Protein AF-A0A382AVG1-F1 (afdb_monomer_lite)

Secondary structure (DSSP, 8-state):
-HHHHHHHHHHHHHHHHHHHHHHHIIIIISHHHHHHHHHHTS------PPPPPPEE-TTS-EEE----

InterPro domains:
  IPR036138 Penicillin-binding protein, dimerisation domain superfamily [SSF56519] (41-68)
  IPR050515 Class D beta-lactamase/transpeptidase [PTHR30627] (1-68)

Foldseek 3Di:
DVVVVVVVVVVVVVVVVVVVVVVCCCCPVVVVVVVVVVVVPDPPPPPPDDFDDFDADPVRHTPDGDDD

Sequence (68 aa):
MRKRVLILSGIIVVIFSLLASRLWYLQVMEGEKYSDYARGNRIRLMPQPALRGIIYDRKGKVLAENRP

Organism: NCBI:txid408172

Radius of gyration: 31.62 Å; chains: 1; bounding box: 54×18×89 Å

pLDDT: mean 84.29, std 11.25, range [63.62, 98.38]

Structure (mmCIF, N/CA/C/O backbone):
data_AF-A0A382AVG1-F1
#
_entry.id   AF-A0A382AVG1-F1
#
loop_
_atom_site.group_PDB
_atom_site.id
_atom_site.type_symbol
_atom_site.label_atom_id
_atom_site.label_alt_id
_atom_site.label_comp_id
_atom_site.label_asym_id
_atom_site.label_entity_id
_atom_site.label_seq_id
_atom_site.pdbx_PDB_ins_code
_atom_site.Cartn_x
_atom_site.Cartn_y
_atom_site.Cartn_z
_atom_site.occupancy
_atom_site.B_iso_or_equiv
_atom_site.auth_seq_id
_atom_site.auth_comp_id
_atom_site.auth_asym_id
_atom_site.auth_atom_id
_atom_site.pdbx_PDB_model_num
ATOM 1 N N . MET A 1 1 ? -15.688 -9.880 34.278 1.00 63.62 1 MET A N 1
ATOM 2 C CA . MET A 1 1 ? -15.048 -10.320 33.013 1.00 63.62 1 MET A CA 1
ATOM 3 C C . MET A 1 1 ? -15.626 -9.660 31.756 1.00 63.62 1 MET A C 1
ATOM 5 O O . MET A 1 1 ? -14.840 -9.090 31.016 1.00 63.62 1 MET A O 1
ATOM 9 N N . ARG A 1 2 ? -16.954 -9.638 31.530 1.00 82.38 2 ARG A N 1
ATOM 10 C CA . ARG A 1 2 ? -17.579 -9.108 30.288 1.00 82.38 2 ARG A CA 1
ATOM 11 C C . ARG A 1 2 ? -17.157 -7.681 29.875 1.00 82.38 2 ARG A C 1
ATOM 13 O O . ARG A 1 2 ? -16.852 -7.463 28.711 1.00 82.38 2 ARG A O 1
ATOM 20 N N . LYS A 1 3 ? -17.059 -6.730 30.819 1.00 89.50 3 LYS A N 1
ATOM 21 C CA . LYS A 1 3 ? -16.625 -5.344 30.527 1.00 89.50 3 LYS A CA 1
ATOM 22 C C . LYS A 1 3 ? -15.178 -5.246 30.025 1.00 89.50 3 LYS A C 1
ATOM 24 O O . LYS A 1 3 ? -14.905 -4.475 29.120 1.00 89.50 3 LYS A O 1
ATOM 29 N N . ARG A 1 4 ? -14.260 -6.045 30.586 1.00 90.50 4 ARG A N 1
ATOM 30 C CA . ARG A 1 4 ? -12.847 -6.057 30.163 1.00 90.50 4 ARG A CA 1
ATOM 31 C C . ARG A 1 4 ? -12.704 -6.582 28.735 1.00 90.50 4 ARG A C 1
ATOM 33 O O . ARG A 1 4 ? -11.961 -6.003 27.958 1.00 90.50 4 ARG A O 1
ATOM 40 N N . VAL A 1 5 ? -13.463 -7.627 28.393 1.00 94.06 5 VAL A N 1
ATOM 41 C CA . VAL A 1 5 ? -13.498 -8.180 27.031 1.00 94.06 5 VAL A CA 1
ATOM 42 C C . VAL A 1 5 ? -14.043 -7.149 26.043 1.00 94.06 5 VAL A C 1
ATOM 44 O O . VAL A 1 5 ? -13.396 -6.901 25.040 1.00 94.06 5 VAL A O 1
ATOM 47 N N . LEU A 1 6 ? -15.154 -6.474 26.359 1.00 95.75 6 LEU A N 1
ATOM 48 C CA . LEU A 1 6 ? -15.707 -5.408 25.510 1.00 95.75 6 LEU A CA 1
ATOM 49 C C . LEU A 1 6 ? -14.716 -4.263 25.259 1.00 95.75 6 LEU A C 1
ATOM 51 O O . LEU A 1 6 ? -14.587 -3.807 24.127 1.00 95.75 6 LEU A O 1
ATOM 55 N N . ILE A 1 7 ? -13.996 -3.825 26.296 1.00 96.38 7 ILE A N 1
ATOM 56 C CA . ILE A 1 7 ? -12.977 -2.773 26.168 1.00 96.38 7 ILE A CA 1
ATOM 57 C C . ILE A 1 7 ? -11.832 -3.240 25.261 1.00 96.38 7 ILE A C 1
ATOM 59 O O . ILE A 1 7 ? -11.455 -2.524 24.338 1.00 96.38 7 ILE A O 1
ATOM 63 N N . LEU A 1 8 ? -11.308 -4.450 25.482 1.00 96.62 8 LEU A N 1
ATOM 64 C CA . LEU A 1 8 ? -10.231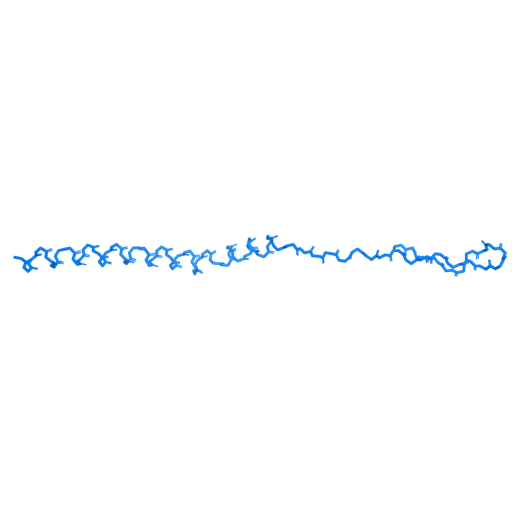 -5.009 24.659 1.00 96.62 8 LEU A CA 1
ATOM 65 C C . LEU A 1 8 ? -10.663 -5.199 23.201 1.00 96.62 8 LEU A C 1
ATOM 67 O O . LEU A 1 8 ? -9.929 -4.817 22.294 1.00 96.62 8 LEU A O 1
ATOM 71 N N . SER A 1 9 ? -11.867 -5.722 22.963 1.00 95.25 9 SER A N 1
ATOM 72 C CA . SER A 1 9 ? -12.434 -5.847 21.619 1.00 95.25 9 SER A CA 1
ATOM 73 C C . SER A 1 9 ? -12.588 -4.486 20.940 1.00 95.25 9 SER A C 1
ATOM 75 O O . SER A 1 9 ? -12.246 -4.359 19.769 1.00 95.25 9 SER A O 1
ATOM 77 N N . GLY A 1 10 ? -13.027 -3.455 21.670 1.00 97.50 10 GLY A N 1
ATOM 78 C CA . GLY A 1 10 ? -13.100 -2.087 21.152 1.00 97.50 10 GLY A CA 1
ATOM 79 C C . GLY A 1 10 ? -11.734 -1.551 20.721 1.00 97.50 10 GLY A C 1
ATOM 80 O O . GLY A 1 10 ? -11.601 -1.032 19.617 1.00 97.50 10 GLY A O 1
ATOM 81 N N . ILE A 1 11 ? -10.700 -1.744 21.546 1.00 97.69 11 ILE A N 1
ATOM 82 C CA . ILE A 1 11 ? -9.322 -1.342 21.220 1.00 97.69 11 ILE A CA 1
ATOM 83 C C . ILE A 1 11 ? -8.833 -2.052 19.953 1.00 97.69 11 ILE A C 1
ATOM 85 O O . ILE A 1 11 ? -8.290 -1.407 19.059 1.00 97.69 11 ILE A O 1
ATOM 89 N N . ILE A 1 12 ? -9.058 -3.364 19.849 1.00 97.69 12 ILE A N 1
ATOM 90 C CA . ILE A 1 12 ? -8.671 -4.149 18.670 1.00 97.69 12 ILE A CA 1
ATOM 91 C C . ILE A 1 12 ? -9.353 -3.598 17.417 1.00 97.69 12 ILE A C 1
ATOM 93 O O . ILE A 1 12 ? -8.682 -3.351 16.418 1.00 97.69 12 ILE A O 1
ATOM 97 N N . VAL A 1 13 ? -10.664 -3.348 17.470 1.00 98.12 13 VAL A N 1
ATOM 98 C CA . VAL A 1 13 ? -11.413 -2.795 16.331 1.00 98.12 13 VAL A CA 1
ATOM 99 C C . VAL A 1 13 ? -10.859 -1.435 15.913 1.00 98.12 13 VAL A C 1
ATOM 101 O O . VAL A 1 13 ? -10.674 -1.199 14.720 1.00 98.12 13 VAL A O 1
ATOM 104 N N . VAL A 1 14 ? -10.533 -0.558 16.866 1.00 98.38 14 VAL A N 1
ATOM 105 C CA . VAL A 1 14 ? -9.932 0.753 16.574 1.00 98.38 14 VAL A CA 1
ATOM 106 C C . VAL A 1 14 ? -8.578 0.602 15.879 1.00 98.38 14 VAL A C 1
ATOM 108 O O . VAL A 1 14 ? -8.344 1.249 14.859 1.00 98.38 14 VAL A O 1
ATOM 111 N N . ILE A 1 15 ? -7.708 -0.282 16.374 1.00 98.31 15 ILE A N 1
ATOM 112 C CA . ILE A 1 15 ? -6.392 -0.537 15.767 1.00 98.31 15 ILE A CA 1
ATOM 113 C C . ILE A 1 15 ? -6.547 -1.061 14.337 1.00 98.31 15 ILE A C 1
ATOM 115 O O . ILE A 1 15 ? -5.920 -0.536 13.417 1.00 98.31 15 ILE A O 1
ATOM 119 N N . PHE A 1 16 ? -7.404 -2.060 14.121 1.00 98.38 16 PHE A N 1
ATOM 120 C CA . PHE A 1 16 ? -7.633 -2.610 12.785 1.00 98.38 16 PHE A CA 1
ATOM 121 C C . PHE A 1 16 ? -8.252 -1.585 11.834 1.00 98.38 16 PHE A C 1
ATOM 123 O O . PHE A 1 16 ? -7.865 -1.532 10.670 1.00 98.38 16 PHE A O 1
ATOM 130 N N . SER A 1 17 ? -9.152 -0.734 12.326 1.00 98.31 17 SER A N 1
ATOM 131 C CA . SER A 1 17 ? -9.749 0.344 11.529 1.00 98.31 17 SER A CA 1
ATOM 132 C C . SER A 1 17 ? -8.696 1.366 11.097 1.00 98.31 17 SER A C 1
ATOM 134 O O . SER A 1 17 ? -8.680 1.793 9.942 1.00 98.31 17 SER A O 1
ATOM 136 N N . LEU A 1 18 ? -7.768 1.715 11.993 1.00 98.31 18 LEU A N 1
ATOM 137 C CA . LEU A 1 18 ? -6.645 2.597 11.680 1.00 98.31 18 LEU A CA 1
ATOM 138 C C . LEU A 1 18 ? -5.721 1.982 10.618 1.00 98.31 18 LEU A C 1
ATOM 140 O O . LEU A 1 18 ? -5.365 2.651 9.648 1.00 98.31 18 LEU A O 1
ATOM 144 N N . LEU A 1 19 ? -5.363 0.705 10.771 1.00 98.19 19 LEU A N 1
ATOM 145 C CA . LEU A 1 19 ? -4.529 -0.013 9.802 1.00 98.19 19 LEU A CA 1
ATOM 146 C C . LEU A 1 19 ? -5.218 -0.140 8.439 1.00 98.19 19 LEU A C 1
ATOM 148 O O . LEU A 1 19 ? -4.579 0.087 7.414 1.00 98.19 19 LEU A O 1
ATOM 152 N N . ALA A 1 20 ? -6.517 -0.447 8.419 1.00 98.12 20 ALA A N 1
ATOM 153 C CA . ALA A 1 20 ? -7.307 -0.531 7.194 1.00 98.12 20 ALA A CA 1
ATOM 154 C C . ALA A 1 20 ? -7.369 0.821 6.472 1.00 98.12 20 ALA A C 1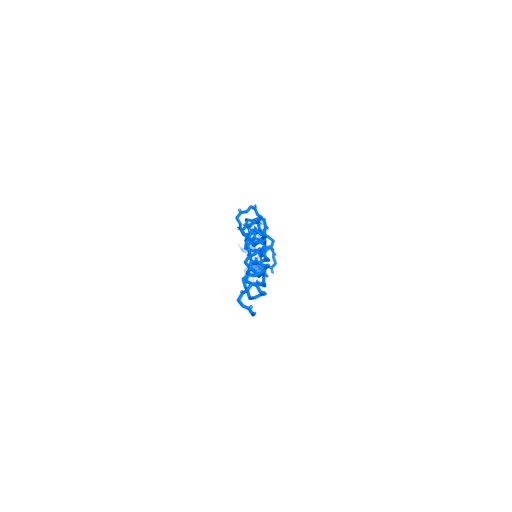
ATOM 156 O O . ALA A 1 20 ? -7.149 0.878 5.265 1.00 98.12 20 ALA A O 1
ATOM 157 N N . SER A 1 21 ? -7.579 1.916 7.209 1.00 97.81 21 SER A N 1
ATOM 158 C CA . SER A 1 21 ? -7.534 3.275 6.658 1.00 97.81 21 SER A CA 1
ATOM 159 C C . SER A 1 21 ? -6.158 3.610 6.075 1.00 97.81 21 SER A C 1
ATOM 161 O O . SER A 1 21 ? -6.050 4.108 4.952 1.00 97.81 21 SER A O 1
ATOM 163 N N . ARG A 1 22 ? -5.075 3.258 6.781 1.00 96.75 22 ARG A N 1
ATOM 164 C CA . ARG A 1 22 ? -3.708 3.459 6.279 1.00 96.75 22 ARG A CA 1
ATOM 165 C C . ARG A 1 22 ? -3.438 2.656 5.007 1.00 96.75 22 ARG A C 1
ATOM 167 O O . ARG A 1 22 ? -2.820 3.177 4.081 1.00 96.75 22 ARG A O 1
ATOM 174 N N . LEU A 1 23 ? -3.896 1.410 4.956 1.00 96.62 23 LEU A N 1
ATOM 175 C CA . LEU A 1 23 ? -3.769 0.555 3.780 1.00 96.62 23 LEU A CA 1
ATOM 176 C C . LEU A 1 23 ? -4.577 1.109 2.604 1.00 96.62 23 LEU A C 1
ATOM 178 O O . LEU A 1 23 ? -4.051 1.174 1.496 1.00 96.62 23 LEU A O 1
ATOM 182 N N . TRP A 1 24 ? -5.803 1.574 2.846 1.00 96.94 24 TRP A N 1
ATOM 183 C CA . TRP A 1 24 ? -6.622 2.240 1.835 1.00 96.94 24 TRP A CA 1
ATOM 184 C C . TRP A 1 24 ? -5.918 3.468 1.261 1.00 96.94 24 TRP A C 1
ATOM 186 O O . TRP A 1 24 ? -5.832 3.611 0.048 1.00 96.94 24 TRP A O 1
ATOM 196 N N . TYR A 1 25 ? -5.347 4.321 2.112 1.00 95.25 25 TYR A N 1
ATOM 197 C CA . TYR A 1 25 ? -4.569 5.479 1.670 1.00 95.25 25 TYR A CA 1
ATOM 198 C C . TYR A 1 25 ? -3.410 5.066 0.745 1.00 95.25 25 TYR A C 1
ATOM 200 O O . TYR A 1 25 ? -3.268 5.602 -0.353 1.00 95.25 25 TYR A O 1
ATOM 208 N N . LEU A 1 26 ? -2.617 4.067 1.146 1.00 93.62 26 LEU A N 1
ATOM 209 C CA . LEU A 1 26 ? -1.479 3.601 0.347 1.00 93.62 26 LEU A CA 1
ATOM 210 C C . LEU A 1 26 ? -1.901 2.967 -0.983 1.00 93.62 26 LEU A C 1
ATOM 212 O O . LEU A 1 26 ? -1.203 3.141 -1.976 1.00 93.62 26 LEU A O 1
ATOM 216 N N . GLN A 1 27 ? -3.016 2.237 -1.013 1.00 92.38 27 GLN A N 1
ATOM 217 C CA . GLN A 1 27 ? -3.468 1.544 -2.221 1.00 92.38 27 GLN A CA 1
ATOM 218 C C . GLN A 1 27 ? -4.299 2.419 -3.160 1.00 92.38 27 GLN A C 1
ATOM 220 O O . GLN A 1 27 ? -4.204 2.256 -4.370 1.00 92.38 27 GLN A O 1
ATOM 225 N N . VAL A 1 28 ? -5.115 3.332 -2.634 1.00 92.62 28 VAL A N 1
ATOM 226 C CA . VAL A 1 28 ? -6.048 4.133 -3.441 1.00 92.62 28 VAL A CA 1
ATOM 227 C C . VAL A 1 28 ? -5.468 5.498 -3.777 1.00 92.62 28 VAL A C 1
ATOM 229 O O . VAL A 1 28 ? -5.543 5.913 -4.927 1.00 92.62 28 VAL A O 1
ATOM 232 N N . MET A 1 29 ? -4.864 6.194 -2.809 1.00 89.25 29 MET A N 1
ATOM 233 C CA . MET A 1 29 ? -4.290 7.521 -3.063 1.00 89.25 29 MET A CA 1
ATOM 234 C C . MET A 1 29 ? -2.873 7.430 -3.626 1.00 89.25 29 MET A C 1
ATOM 236 O O . MET A 1 29 ? -2.539 8.141 -4.567 1.00 89.25 29 MET A O 1
ATOM 240 N N . GLU A 1 30 ? -2.034 6.555 -3.070 1.00 89.62 30 GLU A N 1
ATOM 241 C CA . GLU A 1 30 ? -0.635 6.417 -3.504 1.00 89.62 30 GLU A CA 1
ATOM 242 C C . GLU A 1 30 ? -0.386 5.187 -4.396 1.00 89.62 30 GLU A C 1
ATOM 244 O O . GLU A 1 30 ? 0.743 4.965 -4.839 1.00 89.62 30 GLU A O 1
ATOM 249 N N . GLY A 1 31 ? -1.420 4.397 -4.698 1.00 88.38 31 GLY A N 1
ATOM 250 C CA . GLY A 1 31 ? -1.264 3.123 -5.403 1.00 88.38 31 GLY A CA 1
ATOM 251 C C . GLY A 1 31 ? -0.711 3.272 -6.813 1.00 88.38 31 GLY A C 1
ATOM 252 O O . GLY A 1 31 ? 0.168 2.508 -7.207 1.00 88.38 31 GLY A O 1
ATOM 253 N N . GLU A 1 32 ? -1.168 4.281 -7.555 1.00 83.81 32 GLU A N 1
ATOM 254 C CA . GLU A 1 32 ? -0.652 4.575 -8.894 1.00 83.81 32 GLU A CA 1
ATOM 255 C C . GLU A 1 32 ? 0.840 4.924 -8.831 1.00 83.81 32 GLU A C 1
ATOM 257 O O . GLU A 1 32 ? 1.658 4.277 -9.478 1.00 83.81 32 GLU A O 1
ATOM 262 N N . LYS A 1 33 ? 1.224 5.829 -7.926 1.00 85.31 33 LYS A N 1
ATOM 263 C CA . LYS A 1 33 ? 2.621 6.217 -7.695 1.00 85.31 33 LYS A CA 1
ATOM 264 C C . LYS A 1 33 ? 3.522 5.018 -7.369 1.00 85.31 33 LYS A C 1
ATOM 266 O O . LYS A 1 33 ? 4.601 4.887 -7.946 1.00 85.31 33 LYS A O 1
ATOM 271 N N . TYR A 1 34 ? 3.107 4.126 -6.468 1.00 84.38 34 TYR A N 1
ATOM 272 C CA . TYR A 1 34 ? 3.904 2.934 -6.149 1.00 84.38 34 TYR A CA 1
ATOM 273 C C . TYR A 1 34 ? 3.893 1.887 -7.266 1.00 84.38 34 TYR A C 1
ATOM 275 O O . TYR A 1 34 ? 4.900 1.204 -7.463 1.00 84.38 34 TYR A O 1
ATOM 283 N N . SER A 1 35 ? 2.807 1.784 -8.034 1.00 83.94 35 SER A N 1
ATOM 284 C CA . SER A 1 35 ? 2.752 0.941 -9.231 1.00 83.94 35 SER A CA 1
ATOM 285 C C . SER A 1 35 ? 3.744 1.427 -10.286 1.00 83.94 35 SER A C 1
ATOM 287 O O . SER A 1 35 ? 4.450 0.625 -10.895 1.00 83.94 35 SER A O 1
ATOM 289 N N . ASP A 1 36 ? 3.869 2.737 -10.468 1.00 83.81 36 ASP A N 1
ATOM 290 C CA . AS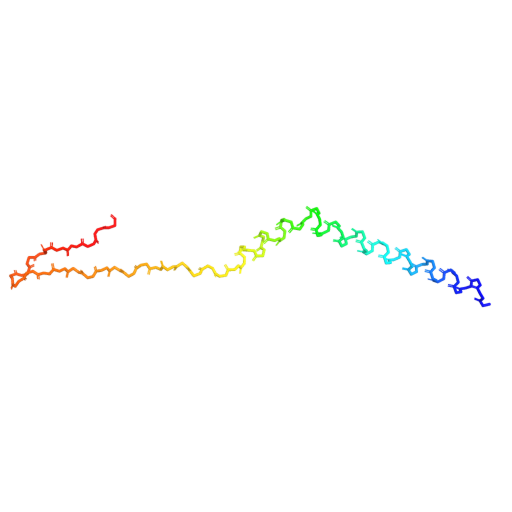P A 1 36 ? 4.805 3.352 -11.407 1.00 83.81 36 ASP A CA 1
ATOM 291 C C . ASP A 1 36 ? 6.257 3.079 -11.012 1.00 83.81 36 ASP A C 1
ATOM 293 O O .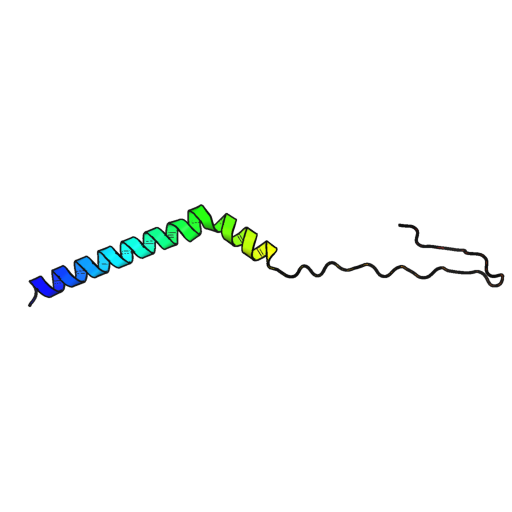 ASP A 1 36 ? 7.050 2.636 -11.848 1.00 83.81 36 ASP A O 1
ATOM 297 N N . TYR A 1 37 ? 6.596 3.238 -9.729 1.00 83.94 37 TYR A N 1
ATOM 298 C CA . TYR A 1 37 ? 7.916 2.861 -9.217 1.00 83.94 37 TYR A CA 1
ATOM 299 C C . TYR A 1 37 ? 8.202 1.367 -9.393 1.00 83.94 37 TYR A C 1
ATOM 301 O O . TYR A 1 37 ? 9.295 0.993 -9.819 1.00 83.94 37 TYR A O 1
ATOM 309 N N . ALA 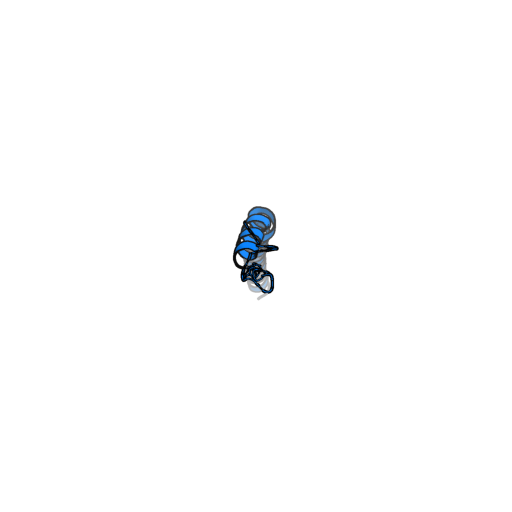A 1 38 ? 7.217 0.501 -9.144 1.00 81.12 38 ALA A N 1
ATOM 310 C CA . ALA A 1 38 ? 7.361 -0.933 -9.373 1.00 81.12 38 ALA A CA 1
ATOM 311 C C . ALA A 1 38 ? 7.591 -1.261 -10.860 1.00 81.12 38 ALA A C 1
ATOM 313 O O . ALA A 1 38 ? 8.413 -2.120 -11.182 1.00 81.12 38 ALA A O 1
ATOM 314 N N . ARG A 1 39 ? 6.928 -0.549 -11.784 1.00 77.81 39 ARG A N 1
ATOM 315 C CA . ARG A 1 39 ? 7.160 -0.688 -13.234 1.00 77.81 39 ARG A CA 1
ATOM 316 C C . ARG A 1 39 ? 8.540 -0.185 -13.653 1.00 77.81 39 ARG A C 1
ATOM 318 O O . ARG A 1 39 ? 9.146 -0.796 -14.533 1.00 77.81 39 ARG A O 1
ATOM 325 N N . GLY A 1 40 ? 9.041 0.884 -13.035 1.00 74.12 40 GLY A N 1
ATOM 326 C CA . GLY A 1 40 ? 10.402 1.393 -13.241 1.00 74.12 40 GLY A CA 1
ATOM 327 C C . GLY A 1 40 ? 11.486 0.413 -12.784 1.00 74.12 40 GLY A C 1
ATOM 328 O O . GLY A 1 40 ? 12.522 0.301 -13.430 1.00 74.12 40 GLY A O 1
ATOM 329 N N . ASN A 1 41 ? 11.203 -0.372 -11.743 1.00 68.81 41 ASN A N 1
ATOM 330 C CA . ASN A 1 41 ? 12.100 -1.413 -11.235 1.00 68.81 41 ASN A CA 1
ATOM 331 C C . ASN A 1 41 ? 12.100 -2.703 -12.076 1.00 68.81 41 ASN A C 1
ATOM 333 O O . ASN A 1 41 ? 12.844 -3.638 -11.773 1.00 68.81 41 ASN A O 1
ATOM 337 N N . ARG A 1 42 ? 11.284 -2.794 -13.136 1.00 67.94 42 ARG A N 1
ATOM 338 C CA . ARG A 1 42 ? 11.298 -3.949 -14.039 1.00 67.94 42 ARG A CA 1
ATOM 339 C C . ARG A 1 42 ? 12.462 -3.809 -15.014 1.00 67.94 42 ARG A C 1
ATOM 341 O O . ARG A 1 42 ? 12.483 -2.865 -15.800 1.00 67.94 42 ARG A O 1
ATOM 348 N N . ILE A 1 43 ? 13.384 -4.777 -15.010 1.00 66.75 43 ILE A N 1
ATOM 349 C CA . ILE A 1 43 ? 14.453 -4.887 -16.014 1.00 66.75 43 ILE A CA 1
ATOM 350 C C . ILE A 1 43 ? 13.795 -4.857 -17.399 1.00 66.75 43 ILE A C 1
ATOM 352 O O . ILE A 1 43 ? 13.139 -5.813 -17.821 1.00 66.75 43 ILE A O 1
ATOM 356 N N . ARG A 1 44 ? 13.917 -3.726 -18.098 1.00 66.75 44 ARG A N 1
ATOM 357 C CA . ARG A 1 44 ? 13.532 -3.633 -19.502 1.00 66.75 44 ARG A CA 1
ATOM 358 C C . ARG A 1 44 ? 14.670 -4.251 -20.294 1.00 66.75 44 ARG A C 1
ATOM 360 O O . ARG A 1 44 ? 15.733 -3.653 -20.415 1.00 66.75 44 ARG A O 1
ATOM 367 N N . LEU A 1 45 ? 14.438 -5.448 -20.826 1.00 64.12 45 LEU A N 1
ATOM 368 C CA . LEU A 1 45 ? 15.263 -5.985 -21.901 1.00 64.12 45 LEU A CA 1
ATOM 369 C C . LEU A 1 45 ? 15.080 -5.045 -23.094 1.00 64.12 45 LEU A C 1
ATOM 371 O O . LEU A 1 45 ? 14.091 -5.139 -23.815 1.00 64.12 45 LEU A O 1
ATOM 375 N N . MET A 1 46 ? 15.973 -4.069 -23.241 1.00 68.62 46 MET A N 1
ATOM 376 C CA . MET A 1 46 ? 16.062 -3.281 -24.461 1.00 68.62 46 MET A CA 1
ATOM 377 C C . MET A 1 46 ? 16.808 -4.152 -25.470 1.00 68.62 46 MET A C 1
ATOM 379 O O . MET A 1 46 ? 17.991 -4.421 -25.253 1.00 68.62 46 MET A O 1
ATOM 383 N N . PRO A 1 47 ? 16.150 -4.660 -26.529 1.00 67.94 47 PRO A N 1
ATOM 384 C CA . PRO A 1 47 ? 16.862 -5.396 -27.555 1.00 67.94 47 PRO A CA 1
ATOM 385 C C . PRO A 1 47 ? 17.818 -4.419 -28.236 1.00 67.94 47 PRO A C 1
ATOM 387 O O . PRO A 1 47 ? 17.386 -3.494 -28.920 1.00 67.94 47 PRO A O 1
ATOM 390 N N . GLN A 1 48 ? 19.118 -4.597 -28.018 1.00 70.62 48 GLN A N 1
ATOM 391 C CA . GLN A 1 48 ? 20.133 -3.905 -28.795 1.00 70.62 48 GLN A CA 1
ATOM 392 C C . GLN A 1 48 ? 20.163 -4.578 -30.171 1.00 70.62 48 GLN A C 1
ATOM 394 O O . GLN A 1 48 ? 20.536 -5.753 -30.252 1.00 70.62 48 GLN A O 1
ATOM 399 N N . PRO A 1 49 ? 19.723 -3.904 -31.250 1.00 72.50 49 PRO A N 1
ATOM 400 C CA . PRO A 1 49 ? 19.766 -4.508 -32.568 1.00 72.50 49 PRO A CA 1
ATOM 401 C C . PRO A 1 49 ? 21.226 -4.799 -32.913 1.00 72.50 49 PRO A C 1
ATOM 403 O O . PRO A 1 49 ? 22.087 -3.922 -32.828 1.00 72.50 49 PRO A O 1
ATOM 406 N N . ALA A 1 50 ? 21.513 -6.042 -33.294 1.00 66.38 50 ALA A N 1
ATOM 407 C CA . ALA A 1 50 ? 22.806 -6.366 -33.867 1.00 66.38 50 ALA A CA 1
ATOM 408 C C . ALA A 1 50 ? 22.962 -5.581 -35.176 1.00 66.38 50 ALA A C 1
ATOM 410 O O . ALA A 1 50 ? 22.060 -5.578 -36.021 1.00 66.38 50 ALA A O 1
ATOM 411 N N . LEU A 1 51 ? 24.101 -4.912 -35.349 1.00 69.19 51 LEU A N 1
ATOM 412 C CA . LEU A 1 51 ? 24.435 -4.289 -36.624 1.00 69.19 51 LEU A CA 1
ATOM 413 C C . LEU A 1 51 ? 24.482 -5.390 -37.692 1.00 69.19 51 LEU A C 1
ATOM 415 O O . LEU A 1 51 ? 25.212 -6.372 -37.545 1.00 69.19 51 LEU A O 1
ATOM 419 N N . ARG A 1 52 ? 23.689 -5.252 -38.763 1.00 78.31 52 ARG A N 1
ATOM 420 C CA . ARG A 1 52 ? 23.819 -6.131 -39.931 1.00 78.31 52 ARG A CA 1
ATOM 421 C C . ARG A 1 52 ? 25.206 -5.934 -40.543 1.00 78.31 52 ARG A C 1
ATOM 423 O O . ARG A 1 52 ? 25.652 -4.801 -40.704 1.00 78.31 52 ARG A O 1
ATOM 430 N N . GLY A 1 53 ? 25.868 -7.042 -40.875 1.00 78.25 53 GLY A N 1
ATOM 431 C CA . GLY A 1 53 ? 27.172 -7.021 -41.530 1.00 78.25 53 GLY A CA 1
ATOM 432 C C . GLY A 1 53 ? 27.129 -6.304 -42.881 1.00 78.25 53 GLY A C 1
ATOM 433 O O . GLY A 1 53 ? 26.097 -6.264 -43.551 1.00 78.25 53 GLY A O 1
ATOM 434 N N . ILE A 1 54 ? 28.270 -5.742 -43.270 1.00 79.56 54 ILE A N 1
ATOM 435 C CA . ILE A 1 54 ? 28.452 -5.068 -44.556 1.00 79.56 54 ILE A CA 1
ATOM 436 C C . ILE A 1 54 ? 28.560 -6.133 -45.655 1.00 79.56 54 ILE A C 1
ATOM 438 O O . ILE A 1 54 ? 29.318 -7.095 -45.519 1.00 79.56 54 ILE A O 1
ATOM 442 N N . ILE A 1 55 ? 27.804 -5.971 -46.741 1.00 81.00 55 ILE A N 1
ATOM 443 C CA . ILE A 1 55 ? 27.857 -6.858 -47.910 1.00 81.00 55 ILE A CA 1
ATOM 444 C C . ILE A 1 55 ? 28.875 -6.290 -48.901 1.00 81.00 55 ILE A C 1
ATOM 446 O O . ILE A 1 55 ? 28.737 -5.145 -49.334 1.00 81.00 55 ILE A O 1
ATOM 450 N N . TYR A 1 56 ? 29.864 -7.098 -49.289 1.00 85.12 56 TYR A N 1
ATOM 451 C CA . TYR A 1 56 ? 30.896 -6.742 -50.267 1.00 85.12 56 TYR A CA 1
ATOM 452 C C . TYR A 1 56 ? 30.718 -7.520 -51.579 1.00 85.12 56 TYR A C 1
ATOM 454 O O . TYR A 1 56 ? 30.317 -8.682 -51.576 1.00 85.12 56 TYR A O 1
ATOM 462 N N . ASP A 1 57 ? 31.062 -6.893 -52.702 1.00 82.50 57 ASP A N 1
ATOM 463 C CA . ASP A 1 57 ? 31.283 -7.565 -53.987 1.00 82.50 57 ASP A CA 1
ATOM 464 C C . ASP A 1 57 ? 32.645 -8.295 -53.998 1.00 82.50 57 ASP A C 1
ATOM 466 O O . ASP A 1 57 ? 33.529 -8.013 -53.188 1.00 82.50 57 ASP A O 1
ATOM 470 N N . ARG A 1 58 ? 32.877 -9.177 -54.977 1.00 84.00 58 ARG A N 1
ATOM 471 C CA . ARG A 1 58 ? 34.122 -9.949 -55.186 1.00 84.00 58 ARG A CA 1
ATOM 472 C C . ARG A 1 58 ? 35.381 -9.082 -55.315 1.00 84.00 58 ARG A C 1
ATOM 474 O O . ARG A 1 58 ? 36.485 -9.584 -55.149 1.00 84.00 58 ARG A O 1
ATOM 481 N N . LYS A 1 59 ? 35.220 -7.792 -55.626 1.00 84.75 59 LYS A N 1
ATOM 482 C CA . LYS A 1 59 ? 36.295 -6.788 -55.716 1.00 84.75 59 LYS A CA 1
ATOM 483 C C . LYS A 1 59 ? 36.444 -5.932 -54.446 1.00 84.75 59 LYS A C 1
ATOM 485 O O . LYS A 1 59 ? 37.118 -4.910 -54.486 1.00 84.75 59 LYS A O 1
ATOM 490 N N . GLY A 1 60 ? 35.781 -6.297 -53.347 1.00 80.31 60 GLY A N 1
ATOM 491 C CA . GLY A 1 60 ? 35.833 -5.568 -52.074 1.00 80.31 60 GLY A CA 1
ATOM 492 C C . GLY A 1 60 ? 35.007 -4.277 -52.036 1.00 80.31 60 GLY A C 1
ATOM 493 O O . GLY A 1 60 ? 35.122 -3.506 -51.089 1.00 80.31 60 GLY A O 1
ATOM 494 N N . LYS A 1 61 ? 34.162 -4.018 -53.044 1.00 84.88 61 LYS A N 1
ATOM 495 C CA . LYS A 1 61 ? 33.276 -2.845 -53.063 1.00 84.88 61 LYS A CA 1
ATOM 496 C C . LYS A 1 61 ? 32.051 -3.092 -52.180 1.00 84.88 61 LYS A C 1
ATOM 498 O O . LYS A 1 61 ? 31.391 -4.114 -52.339 1.00 84.88 61 LYS A O 1
ATOM 503 N N . VAL A 1 62 ? 31.727 -2.150 -51.295 1.00 80.75 62 VAL A N 1
ATOM 504 C CA . VAL A 1 62 ? 30.516 -2.203 -50.460 1.00 80.75 62 VAL A CA 1
ATOM 505 C C . VAL A 1 62 ? 29.265 -2.120 -51.343 1.00 80.75 62 VAL A C 1
ATO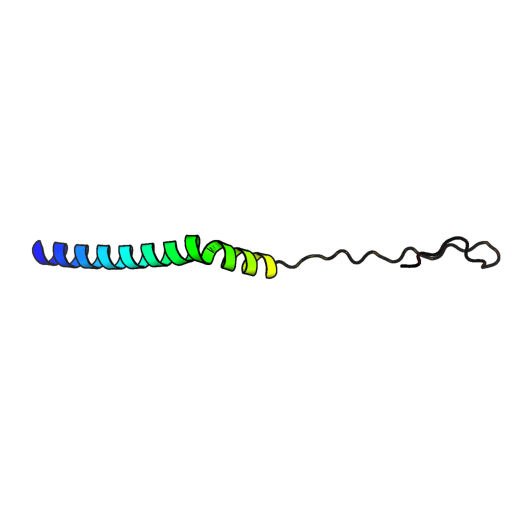M 507 O O . VAL A 1 62 ? 29.121 -1.185 -52.133 1.00 80.75 62 VAL A O 1
ATOM 510 N N . LEU A 1 63 ? 28.378 -3.109 -51.219 1.00 78.44 63 LEU A N 1
ATOM 511 C CA . LEU A 1 63 ? 27.086 -3.190 -51.909 1.00 78.44 63 LEU A CA 1
ATOM 512 C C . LEU A 1 63 ? 25.920 -2.790 -51.002 1.00 78.44 63 LEU A C 1
ATOM 514 O O . LEU A 1 63 ? 24.954 -2.200 -51.477 1.00 78.44 63 LEU A O 1
ATOM 518 N N . ALA A 1 64 ? 26.005 -3.100 -49.708 1.00 75.94 64 ALA A N 1
ATOM 519 C CA . ALA A 1 64 ? 25.029 -2.674 -48.714 1.00 75.94 64 ALA A CA 1
ATOM 520 C C . ALA A 1 64 ? 25.694 -2.543 -47.344 1.00 75.94 64 ALA A C 1
ATOM 522 O O . ALA A 1 64 ? 26.412 -3.440 -46.901 1.00 75.94 64 ALA A O 1
ATOM 523 N N . GLU A 1 65 ? 25.424 -1.436 -46.666 1.00 78.12 65 GLU A N 1
ATOM 524 C CA . GLU A 1 65 ? 25.860 -1.166 -45.300 1.00 78.12 65 GLU A CA 1
ATOM 525 C C . GLU A 1 65 ? 24.676 -0.654 -44.479 1.00 78.12 65 GLU A C 1
ATOM 527 O O . GLU A 1 65 ? 23.769 -0.012 -45.010 1.00 78.12 65 GLU A O 1
ATOM 532 N N . ASN A 1 66 ? 24.672 -0.958 -43.182 1.00 65.31 66 ASN A N 1
ATOM 533 C CA . ASN A 1 66 ? 23.661 -0.461 -42.259 1.00 65.31 66 ASN A CA 1
ATOM 534 C C . ASN A 1 66 ? 24.184 0.835 -41.627 1.00 65.31 66 ASN A C 1
ATOM 536 O O . ASN A 1 66 ? 24.978 0.781 -40.688 1.00 65.31 66 ASN A O 1
ATOM 540 N N . ARG A 1 67 ? 23.791 1.991 -42.173 1.00 66.75 67 ARG A N 1
ATOM 541 C CA . ARG A 1 67 ? 24.011 3.287 -41.515 1.00 66.75 67 ARG A CA 1
ATOM 542 C C . ARG A 1 67 ? 22.841 3.555 -40.554 1.00 66.75 67 ARG A C 1
ATOM 544 O O . ARG A 1 67 ? 21.710 3.278 -40.954 1.00 66.75 67 ARG A O 1
ATOM 551 N N . PRO A 1 68 ? 23.102 4.005 -39.314 1.00 67.25 68 PRO A N 1
ATOM 552 C CA . PRO A 1 68 ? 22.052 4.357 -38.360 1.00 67.25 68 PRO A CA 1
ATOM 553 C C . PRO A 1 68 ? 21.215 5.552 -38.827 1.00 67.25 68 PRO A C 1
ATOM 555 O O . PRO A 1 68 ? 21.749 6.389 -39.593 1.00 67.25 68 PRO A O 1
#